Protein AF-X1AYH4-F1 (afdb_monomer_lite)

InterPro domains:
  IPR009051 Alpha-helical ferredoxin [G3DSA:1.10.1060.10] (2-76)
  IPR017896 4Fe-4S ferredoxin-type, iron-sulphur binding domain [PS51379] (22-51)
  IPR017900 4Fe-4S ferredoxin, iron-sulphur binding, conserved site [PS00198] (31-42)

Foldseek 3Di:
DWDQQPPDCPDDDQQLQVVCVVNPVPCLLVDPLPQPCQVPDPVNVVDVDGVSVLSVCSNVSRCCVNPPDPVVVVVPD

pLDDT: mean 83.65, std 15.38, range [41.84, 97.88]

Secondary structure (DSSP, 8-state):
-----TT---S--S-HHHHHHHTT-THHHH-----HHHHH-TGGGTSS--HHHHHHHHHTT-HHHHH--TTTTTS--

Radius of gyration: 14.15 Å; chains: 1; bounding box: 34×23×36 Å

Sequence (77 aa):
MENIQSNKITKLNDDLSGLLRDAGYLEVGACIQCGTCTGGCPSGRRTAYRTRTLMKKVQLGLTEEVLSDKERANSGL

Organism: NCBI:txid412755

Structure (mmCIF, N/CA/C/O backbone):
data_AF-X1AYH4-F1
#
_entry.id   AF-X1AYH4-F1
#
loop_
_atom_site.group_PDB
_atom_site.id
_atom_site.type_symbol
_atom_site.label_atom_id
_atom_site.label_alt_id
_atom_site.label_comp_id
_atom_site.label_asym_id
_atom_site.label_entity_id
_atom_site.label_seq_id
_atom_site.pdbx_PDB_ins_code
_atom_site.Cartn_x
_atom_site.Cartn_y
_atom_site.Cartn_z
_atom_site.occupancy
_atom_site.B_iso_or_equiv
_atom_site.auth_seq_id
_atom_site.auth_comp_id
_atom_site.auth_asym_id
_atom_site.auth_atom_id
_atom_site.pdbx_PDB_model_num
ATOM 1 N N . MET A 1 1 ? -11.904 8.107 -13.588 1.00 48.12 1 MET A N 1
ATOM 2 C CA . MET A 1 1 ? -10.878 8.704 -12.712 1.00 48.12 1 MET A CA 1
ATOM 3 C C . MET A 1 1 ? -11.617 9.074 -11.446 1.00 48.12 1 MET A C 1
ATOM 5 O O . MET A 1 1 ? -12.407 10.008 -11.471 1.00 48.12 1 MET A O 1
ATOM 9 N N . GLU A 1 2 ? -11.569 8.194 -10.453 1.00 58.19 2 GLU A N 1
ATOM 10 C CA . GLU A 1 2 ? -12.446 8.268 -9.282 1.00 58.19 2 GLU A CA 1
ATOM 11 C C . GLU A 1 2 ? -11.983 9.368 -8.316 1.00 58.19 2 GLU A C 1
ATOM 13 O O . GLU A 1 2 ? -10.813 9.748 -8.282 1.00 58.19 2 GLU A O 1
ATOM 18 N N . ASN A 1 3 ? -12.945 9.931 -7.583 1.00 60.50 3 ASN A N 1
ATOM 19 C CA . ASN A 1 3 ? -12.775 11.062 -6.675 1.00 60.50 3 ASN A CA 1
ATOM 20 C C . ASN A 1 3 ? -11.944 10.667 -5.441 1.00 60.50 3 ASN A C 1
ATOM 22 O O . ASN A 1 3 ? -12.507 10.391 -4.384 1.00 60.50 3 ASN A O 1
ATOM 26 N N . ILE A 1 4 ? -10.614 10.689 -5.546 1.00 65.75 4 ILE A N 1
ATOM 27 C CA . ILE A 1 4 ? -9.704 10.542 -4.400 1.00 65.75 4 ILE A CA 1
ATOM 28 C C . ILE A 1 4 ? -9.946 11.707 -3.423 1.00 65.75 4 ILE A C 1
ATOM 30 O O . ILE A 1 4 ? -9.665 12.864 -3.740 1.00 65.75 4 ILE A O 1
ATOM 34 N N . GLN A 1 5 ? -10.487 11.426 -2.233 1.00 66.25 5 GLN A N 1
ATOM 35 C CA . GLN A 1 5 ? -10.784 12.449 -1.223 1.00 66.25 5 GLN A CA 1
ATOM 36 C C . GLN A 1 5 ? -9.635 12.539 -0.210 1.00 66.25 5 GLN A C 1
ATOM 38 O O . GLN A 1 5 ? -9.617 11.835 0.797 1.00 66.25 5 GLN A O 1
ATOM 43 N N . SER A 1 6 ? -8.689 13.450 -0.451 1.00 58.94 6 SER A N 1
ATOM 44 C CA . SER A 1 6 ? -7.428 13.573 0.304 1.00 58.94 6 SER A CA 1
ATOM 45 C C . SER A 1 6 ? -7.556 13.921 1.806 1.00 58.94 6 SER A C 1
ATOM 47 O O . SER A 1 6 ? -6.533 13.990 2.477 1.00 58.94 6 SER A O 1
ATOM 49 N N . ASN A 1 7 ? -8.768 14.130 2.348 1.00 65.81 7 ASN A N 1
ATOM 50 C CA . ASN A 1 7 ? -9.019 14.576 3.734 1.00 65.81 7 ASN A CA 1
ATOM 51 C C . ASN A 1 7 ? -10.087 13.754 4.495 1.00 65.81 7 ASN A C 1
ATOM 53 O O . ASN A 1 7 ? -10.667 14.244 5.463 1.00 65.81 7 ASN A O 1
ATOM 57 N N . LYS A 1 8 ? -10.406 12.524 4.065 1.00 67.25 8 LYS A N 1
ATOM 58 C CA . LYS A 1 8 ? -11.513 11.742 4.663 1.00 67.25 8 LYS A CA 1
ATOM 59 C C . LYS A 1 8 ? -11.087 10.778 5.780 1.00 67.25 8 LYS A C 1
ATOM 61 O O . LYS A 1 8 ? -11.922 10.370 6.583 1.00 67.25 8 LYS A O 1
ATOM 66 N N . ILE A 1 9 ? -9.801 10.433 5.867 1.00 75.62 9 ILE A N 1
ATOM 67 C CA . ILE A 1 9 ? -9.282 9.519 6.894 1.00 75.62 9 ILE A CA 1
ATOM 68 C C . ILE A 1 9 ? -8.944 10.327 8.149 1.00 75.62 9 ILE A C 1
ATOM 70 O O . ILE A 1 9 ? -7.846 10.857 8.286 1.00 75.62 9 ILE A O 1
ATOM 74 N N . THR A 1 10 ? -9.912 10.454 9.054 1.00 72.12 10 THR A N 1
ATOM 75 C CA . THR A 1 10 ? -9.765 11.197 10.320 1.00 72.12 10 THR A CA 1
ATOM 76 C C . THR A 1 10 ? -9.645 10.290 11.545 1.00 72.12 10 THR A C 1
ATOM 78 O O . THR A 1 10 ? -9.244 10.749 12.611 1.00 72.12 10 THR A O 1
ATOM 81 N N . LYS A 1 11 ? -9.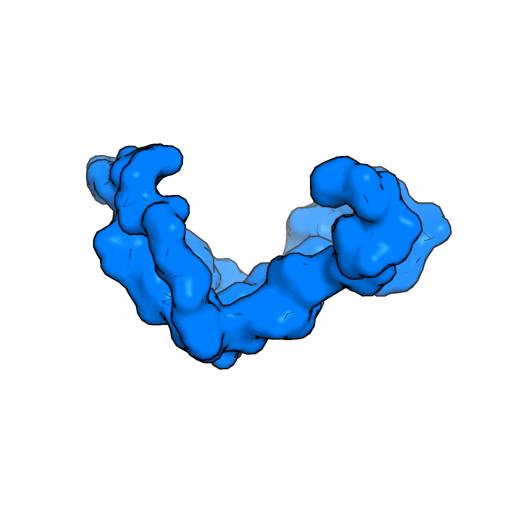969 8.998 11.403 1.00 77.19 11 LYS A N 1
ATOM 82 C CA . LYS A 1 11 ? -9.806 7.961 12.429 1.00 77.19 11 LYS A CA 1
ATOM 83 C C . LYS A 1 11 ? -9.341 6.665 11.777 1.00 77.19 11 LYS A C 1
ATOM 85 O O . LYS A 1 11 ? -9.901 6.269 10.759 1.00 77.19 11 LYS A O 1
ATOM 90 N N . LEU A 1 12 ? -8.336 6.028 12.369 1.00 83.31 12 LEU A N 1
ATOM 91 C CA . LEU A 1 12 ? -7.882 4.692 11.984 1.00 83.31 12 LEU A CA 1
ATOM 92 C C . LEU A 1 12 ? -8.758 3.631 12.663 1.00 83.31 12 LEU A C 1
ATOM 94 O O . LEU A 1 12 ? -9.285 3.863 13.751 1.00 83.31 12 LEU A O 1
ATOM 98 N N . ASN A 1 13 ? -8.914 2.484 12.009 1.00 83.56 13 ASN A N 1
ATOM 99 C CA . ASN A 1 13 ? -9.564 1.293 12.551 1.00 83.56 13 ASN A CA 1
ATOM 100 C C . ASN A 1 13 ? -8.756 0.043 12.161 1.00 83.56 13 ASN A C 1
ATOM 102 O O . ASN A 1 13 ? -7.770 0.142 11.427 1.00 83.56 13 ASN A O 1
ATOM 106 N N . ASP A 1 14 ? -9.190 -1.126 12.625 1.00 85.38 14 ASP A N 1
ATOM 107 C CA . ASP A 1 14 ? -8.487 -2.397 12.401 1.00 85.38 14 ASP A CA 1
ATOM 108 C C . ASP A 1 14 ? -8.624 -2.944 10.967 1.00 85.38 14 ASP A C 1
ATOM 110 O O . ASP A 1 14 ? -8.027 -3.967 10.655 1.00 85.38 14 ASP A O 1
ATOM 114 N N . ASP A 1 15 ? -9.389 -2.280 10.091 1.00 89.00 15 ASP A N 1
ATOM 115 C CA . ASP A 1 15 ? -9.520 -2.621 8.671 1.00 89.00 15 ASP A CA 1
ATOM 116 C C . ASP A 1 15 ? -9.041 -1.461 7.789 1.00 89.00 15 ASP A C 1
ATOM 118 O O . ASP A 1 15 ? -9.814 -0.712 7.176 1.00 89.00 15 ASP A O 1
ATOM 122 N N . LEU A 1 16 ? -7.716 -1.339 7.683 1.00 89.12 16 LEU A N 1
ATOM 123 C CA . LEU A 1 16 ? -7.093 -0.335 6.824 1.00 89.12 16 LEU A CA 1
ATOM 124 C C . LEU A 1 16 ? -7.524 -0.467 5.354 1.00 89.12 16 LEU A C 1
ATOM 126 O O . LEU A 1 16 ? -7.581 0.534 4.640 1.00 89.12 16 LEU A O 1
ATOM 130 N N . SER A 1 17 ? -7.820 -1.683 4.883 1.00 90.62 17 SER A N 1
ATOM 131 C CA . SER A 1 17 ? -8.186 -1.917 3.485 1.00 90.62 17 SER A CA 1
ATOM 132 C C . SER A 1 17 ? -9.567 -1.348 3.177 1.00 90.62 17 SER A C 1
ATOM 134 O O . SER A 1 17 ? -9.721 -0.593 2.213 1.00 90.62 17 SER A O 1
ATOM 136 N N . GLY A 1 18 ? -10.558 -1.656 4.018 1.00 89.56 18 GLY A N 1
ATOM 137 C CA . GLY A 1 18 ? -11.906 -1.102 3.923 1.00 89.56 18 GLY A CA 1
ATOM 138 C C . GLY A 1 18 ? -11.896 0.420 4.019 1.00 89.56 18 GLY A C 1
ATOM 139 O O . GLY A 1 18 ? -12.433 1.098 3.144 1.00 89.56 18 GLY A O 1
ATOM 140 N N . LEU A 1 19 ? -11.165 0.960 4.995 1.00 89.62 19 LEU A N 1
ATOM 141 C CA . LEU A 1 19 ? -11.025 2.401 5.195 1.00 89.62 19 LEU A CA 1
ATOM 142 C C . LEU A 1 19 ? -10.453 3.118 3.959 1.00 89.62 19 LEU A C 1
ATOM 144 O O . LEU A 1 19 ? -10.956 4.170 3.560 1.00 89.62 19 LEU A O 1
ATOM 148 N N . LEU A 1 20 ? -9.422 2.554 3.323 1.00 88.94 20 LEU A N 1
ATOM 149 C CA . LEU A 1 20 ? -8.838 3.126 2.107 1.00 88.94 20 LEU A CA 1
ATOM 150 C C . LEU A 1 20 ? -9.818 3.086 0.929 1.00 88.94 20 LEU A C 1
ATOM 152 O O . LEU A 1 20 ? -9.919 4.061 0.182 1.00 88.94 20 LEU A O 1
ATOM 156 N N . ARG A 1 21 ? -10.587 2.004 0.785 1.00 86.94 21 ARG A N 1
ATOM 157 C CA . ARG A 1 21 ? -11.616 1.887 -0.260 1.00 86.94 21 ARG A CA 1
ATOM 158 C C . ARG A 1 21 ? -12.736 2.912 -0.062 1.00 86.94 21 ARG A C 1
ATOM 160 O O . ARG A 1 21 ? -13.101 3.584 -1.023 1.00 86.94 21 ARG A O 1
ATOM 167 N N . ASP A 1 22 ? -13.199 3.115 1.170 1.00 87.06 22 ASP A N 1
ATOM 168 C CA . ASP A 1 22 ? -14.236 4.104 1.518 1.00 87.06 22 ASP A CA 1
ATOM 169 C C . ASP A 1 22 ? -13.784 5.563 1.314 1.00 87.06 22 ASP A C 1
ATOM 171 O O . ASP A 1 22 ? -14.599 6.476 1.102 1.00 87.06 22 ASP A O 1
ATOM 175 N N . ALA A 1 23 ? -12.469 5.791 1.372 1.00 86.00 23 ALA A N 1
ATOM 176 C CA . ALA A 1 23 ? -11.830 7.064 1.055 1.00 86.00 23 ALA A CA 1
ATOM 177 C C . ALA A 1 23 ? -11.573 7.268 -0.455 1.00 86.00 23 ALA A C 1
ATOM 179 O O . ALA A 1 23 ? -11.187 8.366 -0.863 1.00 86.00 23 ALA A O 1
ATOM 180 N N . GLY A 1 24 ? -11.837 6.253 -1.287 1.00 85.31 24 GLY A N 1
ATOM 181 C CA . GLY A 1 24 ? -11.691 6.311 -2.743 1.00 85.31 24 GLY A CA 1
ATOM 182 C C . GLY A 1 24 ? -10.351 5.803 -3.281 1.00 85.31 24 GLY A C 1
ATOM 183 O O . GLY A 1 24 ? -10.071 6.009 -4.455 1.00 85.31 24 GLY A O 1
ATOM 184 N N . TYR A 1 25 ? -9.531 5.133 -2.464 1.00 86.50 25 TYR A N 1
ATOM 185 C CA . TYR A 1 25 ? -8.268 4.506 -2.882 1.00 86.50 25 TYR A CA 1
ATOM 186 C C . TYR A 1 25 ? -8.494 3.055 -3.330 1.00 86.50 25 TYR A C 1
ATOM 188 O O . TYR A 1 25 ? -8.024 2.095 -2.709 1.00 86.50 25 TYR A O 1
ATOM 196 N N . LEU A 1 26 ? -9.260 2.877 -4.404 1.00 83.50 26 LEU A N 1
ATOM 197 C CA . LEU A 1 26 ? -9.656 1.558 -4.907 1.00 83.50 26 LEU A CA 1
ATOM 198 C C . LEU A 1 26 ? -8.470 0.774 -5.499 1.00 83.50 26 LEU A C 1
ATOM 200 O O . LEU A 1 26 ? -8.450 -0.460 -5.468 1.00 83.50 26 LEU A O 1
ATOM 204 N N . GLU A 1 27 ? -7.427 1.475 -5.941 1.00 83.81 27 GLU A N 1
ATOM 205 C CA . GLU A 1 27 ? -6.206 0.924 -6.533 1.00 83.81 27 GLU A CA 1
ATOM 206 C C . GLU A 1 27 ? -5.403 0.048 -5.562 1.00 83.81 27 GLU A C 1
ATOM 208 O O . GLU A 1 27 ? -4.607 -0.791 -5.989 1.00 83.81 27 GLU A O 1
ATOM 213 N N . VAL A 1 28 ? -5.635 0.177 -4.253 1.00 87.62 28 VAL A N 1
ATOM 214 C CA . VAL A 1 28 ? -5.029 -0.695 -3.235 1.00 87.62 28 VAL A CA 1
ATOM 215 C C . VAL A 1 28 ? -5.382 -2.165 -3.502 1.00 87.62 28 VAL A C 1
ATOM 217 O O . VAL A 1 28 ? -4.517 -3.046 -3.419 1.00 87.62 28 VAL A O 1
ATOM 220 N N . GLY A 1 29 ? -6.627 -2.435 -3.907 1.00 88.81 29 GLY A N 1
ATOM 221 C CA . GLY A 1 29 ? -7.082 -3.770 -4.303 1.00 88.81 29 GLY A CA 1
ATOM 222 C C . GLY A 1 29 ? -6.485 -4.253 -5.629 1.00 88.81 29 GLY A C 1
ATOM 223 O O . GLY A 1 29 ? -6.339 -5.455 -5.830 1.00 88.81 29 GLY A O 1
ATOM 224 N N . ALA A 1 30 ? -6.068 -3.337 -6.507 1.00 92.50 30 ALA A N 1
ATOM 225 C CA . ALA A 1 30 ? -5.501 -3.665 -7.815 1.00 92.50 30 ALA A CA 1
ATOM 226 C C . ALA A 1 30 ? -4.032 -4.126 -7.755 1.00 92.50 30 ALA A C 1
ATOM 228 O O . ALA A 1 30 ? -3.490 -4.608 -8.750 1.00 92.50 30 ALA A O 1
ATOM 229 N N . CYS A 1 31 ? -3.349 -3.988 -6.611 1.00 94.44 31 CYS A N 1
ATOM 230 C CA . CYS A 1 31 ? -1.954 -4.409 -6.492 1.00 94.44 31 CYS A CA 1
ATOM 231 C C . CYS A 1 31 ? -1.805 -5.938 -6.656 1.00 94.44 31 CYS A C 1
ATOM 233 O O . CYS A 1 31 ? -2.162 -6.720 -5.778 1.00 94.44 31 CYS A O 1
ATOM 235 N N . ILE A 1 32 ? -1.177 -6.361 -7.756 1.00 96.50 32 ILE A N 1
ATOM 236 C CA . ILE A 1 32 ? -0.921 -7.777 -8.090 1.00 96.50 32 ILE A CA 1
ATOM 237 C C . ILE A 1 32 ? 0.388 -8.336 -7.513 1.00 96.50 32 ILE A C 1
ATOM 239 O O . ILE A 1 32 ? 0.866 -9.380 -7.943 1.00 96.50 32 ILE A O 1
ATOM 243 N N . GLN A 1 33 ? 1.028 -7.624 -6.582 1.00 97.31 33 GLN A N 1
ATOM 244 C CA . GLN A 1 33 ? 2.282 -8.061 -5.954 1.00 97.31 33 GLN A CA 1
ATOM 245 C C . GLN A 1 33 ? 3.473 -8.264 -6.924 1.00 97.31 33 GLN A C 1
ATOM 247 O O . GLN A 1 33 ? 4.390 -9.021 -6.620 1.00 97.31 33 GLN A O 1
ATOM 252 N N . CYS A 1 34 ? 3.538 -7.528 -8.043 1.00 97.81 34 CYS A N 1
ATOM 253 C CA . CYS A 1 34 ? 4.621 -7.668 -9.036 1.00 97.81 34 CYS A CA 1
ATOM 254 C C . CYS A 1 34 ? 6.025 -7.285 -8.521 1.00 97.81 34 CYS A C 1
ATOM 256 O O . CYS A 1 34 ? 7.028 -7.780 -9.021 1.00 97.81 34 CYS A O 1
ATOM 258 N N . GLY A 1 35 ? 6.120 -6.409 -7.513 1.00 96.75 35 GLY A N 1
ATOM 259 C CA . GLY A 1 35 ? 7.386 -6.080 -6.848 1.00 96.75 35 GLY A CA 1
ATOM 260 C C . GLY A 1 35 ? 8.196 -4.924 -7.438 1.00 96.75 35 GLY A C 1
ATOM 261 O O . GLY A 1 35 ? 9.217 -4.575 -6.845 1.00 96.75 35 GLY A O 1
ATOM 262 N N . THR A 1 36 ? 7.730 -4.255 -8.497 1.00 97.88 36 THR A N 1
ATOM 263 C CA . THR A 1 36 ? 8.413 -3.086 -9.089 1.00 97.88 36 THR A CA 1
ATOM 264 C C . THR A 1 36 ? 8.744 -2.010 -8.051 1.00 97.88 36 THR A C 1
ATOM 266 O O . THR A 1 36 ? 9.864 -1.507 -8.008 1.00 97.88 36 THR A O 1
ATOM 269 N N . CYS A 1 37 ? 7.811 -1.717 -7.137 1.00 97.19 37 CYS A N 1
ATOM 270 C CA . CYS A 1 37 ? 8.024 -0.754 -6.054 1.00 97.19 37 CYS A CA 1
ATOM 271 C C . CYS A 1 37 ? 9.172 -1.151 -5.108 1.00 97.19 37 CYS A C 1
ATOM 273 O O . CYS A 1 37 ? 9.915 -0.294 -4.640 1.00 97.19 37 CYS A O 1
ATOM 275 N N . THR A 1 38 ? 9.359 -2.450 -4.857 1.00 97.62 38 THR A N 1
ATOM 276 C CA . THR A 1 38 ? 10.454 -2.942 -4.008 1.00 97.62 38 THR A CA 1
ATOM 277 C C . THR A 1 38 ? 11.797 -2.823 -4.716 1.00 97.62 38 THR A C 1
ATOM 279 O O . THR A 1 38 ? 12.762 -2.410 -4.084 1.00 97.62 38 THR A O 1
ATOM 282 N N . GLY A 1 39 ? 11.855 -3.121 -6.019 1.00 96.75 39 GLY A N 1
ATOM 283 C CA . GLY A 1 39 ? 13.070 -2.933 -6.820 1.00 96.75 39 GLY A CA 1
ATOM 284 C C . GLY A 1 39 ? 13.468 -1.459 -6.968 1.00 96.75 39 GLY A C 1
ATOM 285 O O . GLY A 1 39 ? 14.653 -1.128 -6.943 1.00 96.75 39 GLY A O 1
ATOM 286 N N . GLY A 1 40 ? 12.483 -0.560 -7.061 1.00 97.00 40 GLY A N 1
ATOM 287 C CA . GLY A 1 40 ? 12.713 0.884 -7.154 1.00 97.00 40 GLY A CA 1
ATOM 288 C C . GLY A 1 40 ? 13.153 1.542 -5.842 1.00 97.00 40 GLY A C 1
ATOM 289 O O . GLY A 1 40 ? 13.872 2.539 -5.874 1.00 97.00 40 GLY A O 1
ATOM 290 N N . CYS A 1 41 ? 12.766 0.991 -4.688 1.00 96.81 41 CYS A N 1
ATOM 291 C CA . CYS A 1 41 ? 12.988 1.624 -3.389 1.00 96.81 41 CYS A CA 1
ATOM 292 C C . CYS A 1 41 ? 14.488 1.707 -3.023 1.00 96.81 41 CYS A C 1
ATOM 294 O O . CYS A 1 41 ? 15.123 0.669 -2.816 1.00 96.81 41 CYS A O 1
ATOM 296 N N . PRO A 1 42 ? 15.076 2.911 -2.863 1.00 96.50 42 PRO A N 1
ATOM 297 C CA . PRO A 1 42 ? 16.470 3.049 -2.438 1.00 96.50 42 PRO A CA 1
ATOM 298 C C . PRO A 1 42 ? 16.687 2.558 -1.001 1.00 96.50 42 PRO A C 1
ATOM 300 O O . PRO A 1 42 ? 17.711 1.932 -0.725 1.00 96.50 42 PRO A O 1
ATOM 303 N N . SER A 1 43 ? 15.714 2.765 -0.105 1.00 95.81 43 SER A N 1
ATOM 304 C CA . SER A 1 43 ? 15.770 2.277 1.280 1.00 95.81 43 SER A CA 1
ATOM 305 C C . SER A 1 43 ? 15.831 0.751 1.331 1.00 95.81 43 SER A C 1
ATOM 307 O O . SER A 1 43 ? 16.650 0.196 2.056 1.00 95.81 43 SER A O 1
ATOM 309 N N . GLY A 1 44 ? 15.050 0.065 0.488 1.00 95.44 44 GLY A N 1
ATOM 310 C CA . GLY A 1 44 ? 15.052 -1.397 0.402 1.00 95.44 44 GLY A CA 1
ATOM 311 C C . GLY A 1 44 ? 16.393 -2.001 -0.033 1.00 95.44 44 GLY A C 1
ATOM 312 O O . GLY A 1 44 ? 16.658 -3.160 0.277 1.00 95.44 44 GLY A O 1
ATOM 313 N N . ARG A 1 45 ? 17.274 -1.226 -0.686 1.00 93.94 45 ARG A N 1
ATOM 314 C CA . ARG A 1 45 ? 18.636 -1.676 -1.032 1.00 93.94 45 ARG A CA 1
ATOM 315 C C . ARG A 1 45 ? 19.591 -1.685 0.159 1.00 93.94 45 ARG A C 1
ATOM 317 O O . ARG A 1 45 ? 20.616 -2.350 0.094 1.00 93.94 45 ARG A O 1
ATOM 324 N N . ARG A 1 46 ? 19.289 -0.919 1.210 1.00 95.88 46 ARG A N 1
ATOM 325 C CA . ARG A 1 46 ? 20.152 -0.760 2.394 1.00 95.88 46 ARG A CA 1
ATOM 326 C C . ARG A 1 46 ? 19.537 -1.339 3.665 1.00 95.88 46 ARG A C 1
ATOM 328 O O . ARG A 1 46 ? 20.204 -1.392 4.688 1.00 95.88 46 ARG A O 1
ATOM 335 N N . THR A 1 47 ? 18.273 -1.751 3.616 1.00 94.94 47 THR A N 1
ATOM 336 C CA . THR A 1 47 ? 17.540 -2.291 4.763 1.00 94.94 47 THR A CA 1
ATOM 337 C C . THR A 1 47 ? 16.741 -3.535 4.371 1.00 94.94 47 THR A C 1
ATOM 339 O O . THR A 1 47 ? 16.594 -3.876 3.193 1.00 94.94 47 THR A O 1
ATOM 342 N N . ALA A 1 48 ? 16.165 -4.209 5.367 1.00 92.44 48 ALA A N 1
ATOM 343 C CA . ALA A 1 48 ? 15.214 -5.300 5.157 1.00 92.44 48 ALA A CA 1
ATOM 344 C C . ALA A 1 48 ? 13.819 -4.818 4.700 1.00 92.44 48 ALA A C 1
ATOM 346 O O . ALA A 1 48 ? 12.911 -5.628 4.527 1.00 92.44 48 ALA A O 1
ATOM 347 N N . TYR A 1 49 ? 13.625 -3.512 4.490 1.00 91.81 49 TYR A N 1
ATOM 348 C CA . TYR A 1 49 ? 12.330 -2.951 4.129 1.00 91.81 49 TYR A CA 1
ATOM 349 C C . TYR A 1 49 ? 11.908 -3.357 2.713 1.00 91.81 49 TYR A C 1
ATOM 351 O O . TYR A 1 49 ? 12.681 -3.264 1.754 1.00 91.81 49 TYR A O 1
ATOM 359 N N . ARG A 1 50 ? 10.664 -3.821 2.566 1.00 95.69 50 ARG A N 1
ATOM 360 C CA . ARG A 1 50 ? 10.098 -4.283 1.292 1.00 95.69 50 ARG A CA 1
ATOM 361 C C . ARG A 1 50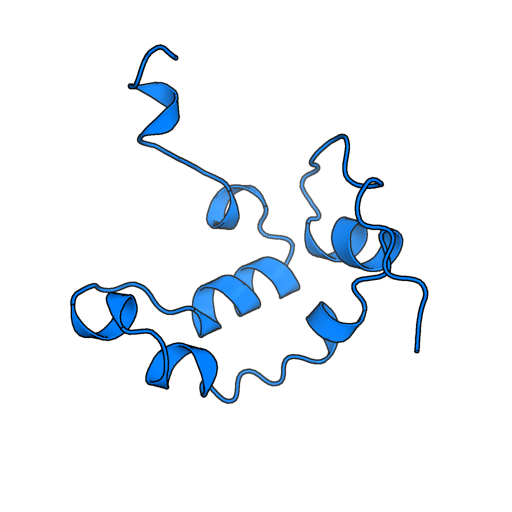 ? 8.736 -3.633 1.086 1.00 95.69 50 ARG A C 1
ATOM 363 O O . ARG A 1 50 ? 7.746 -4.058 1.678 1.00 95.69 50 ARG A O 1
ATOM 370 N N . THR A 1 51 ? 8.674 -2.636 0.206 1.00 96.00 51 THR A N 1
ATOM 371 C CA . THR A 1 51 ? 7.438 -1.894 -0.102 1.00 96.00 51 THR A CA 1
ATOM 372 C C . THR A 1 51 ? 6.306 -2.814 -0.562 1.00 96.00 51 THR A C 1
ATOM 374 O O . THR A 1 51 ? 5.148 -2.591 -0.231 1.00 96.00 51 THR A O 1
ATOM 377 N N . ARG A 1 52 ? 6.623 -3.903 -1.274 1.00 97.12 52 ARG A N 1
ATOM 378 C CA . ARG A 1 52 ? 5.633 -4.903 -1.699 1.00 97.12 52 ARG A CA 1
ATOM 379 C C . ARG A 1 52 ? 4.977 -5.600 -0.503 1.00 97.12 52 ARG A C 1
ATOM 381 O O . ARG A 1 52 ? 3.764 -5.798 -0.513 1.00 97.12 52 ARG A O 1
ATOM 388 N N . THR A 1 53 ? 5.759 -5.940 0.521 1.00 96.06 53 THR A N 1
ATOM 389 C CA . THR A 1 53 ? 5.247 -6.549 1.755 1.00 96.06 53 THR A CA 1
ATOM 390 C C . THR A 1 53 ? 4.368 -5.566 2.518 1.00 96.06 53 THR A C 1
ATOM 392 O O . THR A 1 53 ? 3.306 -5.960 2.986 1.00 96.06 53 THR A O 1
ATOM 395 N N . LEU A 1 54 ? 4.752 -4.284 2.576 1.00 94.94 54 LEU A N 1
ATOM 396 C CA . LEU A 1 54 ? 3.897 -3.237 3.141 1.00 94.94 54 LEU A CA 1
ATOM 397 C C . LEU A 1 54 ? 2.540 -3.192 2.421 1.00 94.94 54 LEU A C 1
ATOM 399 O O . LEU A 1 54 ? 1.504 -3.310 3.064 1.00 94.94 54 LEU A O 1
ATOM 403 N N . MET A 1 55 ? 2.537 -3.125 1.086 1.00 95.69 55 MET A N 1
ATOM 404 C CA . MET A 1 55 ? 1.291 -3.132 0.308 1.00 95.69 55 MET A CA 1
ATOM 405 C C . MET A 1 55 ? 0.454 -4.392 0.539 1.00 95.69 55 MET A C 1
ATOM 407 O O . MET A 1 55 ? -0.771 -4.314 0.567 1.00 95.69 55 MET A O 1
ATOM 411 N N . LYS A 1 56 ? 1.090 -5.554 0.741 1.00 95.62 56 LYS A N 1
ATOM 412 C CA . LYS A 1 56 ? 0.360 -6.783 1.067 1.00 95.62 56 LYS A CA 1
ATOM 413 C C . LYS A 1 56 ? -0.347 -6.683 2.419 1.00 95.62 56 LYS A C 1
ATOM 415 O O . LYS A 1 56 ? -1.491 -7.106 2.519 1.00 95.62 56 LYS A O 1
ATOM 420 N N . LYS A 1 57 ? 0.303 -6.107 3.433 1.00 95.12 57 LYS A N 1
ATOM 421 C CA . LYS A 1 57 ? -0.304 -5.868 4.752 1.00 95.12 57 LYS A CA 1
ATOM 422 C C . LYS A 1 57 ? -1.493 -4.913 4.661 1.00 95.12 57 LYS A C 1
ATOM 424 O O . LYS A 1 57 ? -2.530 -5.193 5.246 1.00 95.12 57 LYS A O 1
ATOM 429 N N . VAL A 1 58 ? -1.382 -3.863 3.843 1.00 94.31 58 VAL A N 1
ATOM 430 C CA . VAL A 1 58 ? -2.497 -2.946 3.554 1.00 94.31 58 VAL A CA 1
ATOM 431 C C . VAL A 1 58 ? -3.676 -3.685 2.909 1.00 94.31 58 VAL A C 1
ATOM 433 O O . VAL A 1 58 ? -4.812 -3.503 3.330 1.00 94.31 58 VAL A O 1
ATOM 436 N N . GLN A 1 59 ? -3.434 -4.563 1.928 1.00 93.50 59 GLN A N 1
ATOM 437 C CA . GLN A 1 59 ? -4.496 -5.385 1.322 1.00 93.50 59 GLN A CA 1
ATOM 438 C C . GLN A 1 59 ? -5.166 -6.346 2.309 1.00 93.50 59 GLN A C 1
ATOM 440 O O . GLN A 1 59 ? -6.323 -6.697 2.119 1.00 93.50 59 GLN A O 1
ATOM 445 N N . LEU A 1 60 ? -4.430 -6.795 3.325 1.00 93.56 60 LEU A N 1
ATOM 446 C CA . LEU A 1 60 ? -4.942 -7.656 4.389 1.00 93.56 60 LEU A CA 1
ATOM 447 C C . LEU A 1 60 ? -5.614 -6.867 5.524 1.00 93.56 60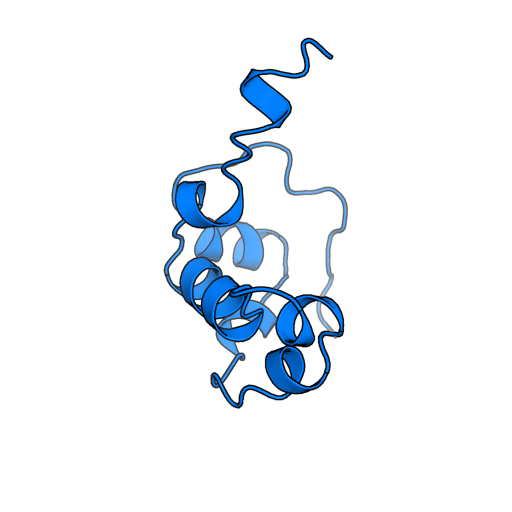 LEU A C 1
ATOM 449 O O . LEU A 1 60 ? -6.096 -7.485 6.464 1.00 93.56 60 LEU A O 1
ATOM 453 N N . GLY A 1 61 ? -5.622 -5.531 5.460 1.00 92.31 61 GLY A N 1
ATOM 454 C CA . GLY A 1 61 ? -6.187 -4.679 6.506 1.00 92.31 61 GLY A CA 1
ATOM 455 C C . GLY A 1 61 ? -5.354 -4.621 7.789 1.00 92.31 61 GLY A C 1
ATOM 456 O O . GLY A 1 61 ? -5.856 -4.166 8.800 1.00 92.31 61 GLY A O 1
ATOM 457 N N . LEU A 1 62 ? -4.084 -5.044 7.781 1.00 92.62 62 LEU A N 1
ATOM 458 C CA . LEU A 1 62 ? -3.253 -5.134 8.991 1.00 92.62 62 LEU A CA 1
ATOM 459 C C . LEU A 1 62 ? -2.740 -3.751 9.442 1.00 92.62 62 LEU A C 1
ATOM 461 O O . LEU A 1 62 ? -1.563 -3.436 9.258 1.00 92.62 62 LEU A O 1
ATOM 465 N N . THR A 1 63 ? -3.620 -2.921 10.010 1.00 90.19 63 THR A N 1
ATOM 466 C CA . THR A 1 63 ? -3.357 -1.516 10.373 1.00 90.19 63 THR A CA 1
ATOM 467 C C . THR A 1 63 ? -2.137 -1.353 11.275 1.00 90.19 63 THR A C 1
ATOM 469 O O . THR A 1 63 ? -1.224 -0.601 10.932 1.00 90.19 63 THR A O 1
ATOM 472 N N . GLU A 1 64 ? -2.076 -2.096 12.381 1.00 89.19 64 GLU A N 1
ATOM 473 C CA . GLU A 1 64 ? -0.973 -2.005 13.343 1.00 89.19 64 GLU A CA 1
ATOM 474 C C . GLU A 1 64 ? 0.367 -2.354 12.698 1.00 89.19 64 GLU A C 1
ATOM 476 O O . GLU A 1 64 ? 1.348 -1.646 12.860 1.00 89.19 64 GLU A O 1
ATOM 481 N N . GLU A 1 65 ? 0.420 -3.384 11.858 1.00 89.19 65 GLU A N 1
ATOM 482 C CA . GLU A 1 65 ? 1.665 -3.770 11.194 1.00 89.19 65 GLU A CA 1
ATOM 483 C C . GLU A 1 65 ? 2.171 -2.767 10.142 1.00 89.19 65 GLU A C 1
ATOM 485 O O . GLU A 1 65 ? 3.314 -2.888 9.677 1.00 89.19 65 GLU A O 1
ATOM 490 N N . VAL A 1 66 ? 1.310 -1.844 9.708 1.00 90.12 66 VAL A N 1
ATOM 491 C CA . VAL A 1 66 ? 1.600 -0.809 8.708 1.00 90.12 66 VAL A CA 1
ATOM 492 C C . VAL A 1 66 ? 1.917 0.526 9.377 1.00 90.12 66 VAL A C 1
ATOM 494 O O . VAL A 1 66 ? 2.807 1.231 8.907 1.00 90.12 66 VAL A O 1
ATOM 497 N N . LEU A 1 67 ? 1.193 0.871 10.444 1.00 87.12 67 LEU A N 1
ATOM 498 C CA . LEU A 1 67 ? 1.229 2.188 11.082 1.00 87.12 67 LEU A CA 1
ATOM 499 C C . LEU A 1 67 ? 1.878 2.184 12.473 1.00 87.12 67 LEU A C 1
ATOM 501 O O . LEU A 1 67 ? 2.026 3.257 13.057 1.00 87.12 67 LEU A O 1
ATOM 505 N N . SER A 1 68 ? 2.301 1.030 13.004 1.00 81.88 68 SER A N 1
ATOM 506 C CA . SER A 1 68 ? 3.025 0.989 14.276 1.00 81.88 68 SER A CA 1
ATOM 507 C C . SER A 1 68 ? 4.388 1.673 14.140 1.00 81.88 68 SER A C 1
ATOM 509 O O . SER A 1 68 ? 5.327 1.103 13.578 1.00 81.88 68 SER A O 1
ATOM 511 N N . ASP A 1 69 ? 4.523 2.862 14.717 1.00 72.69 69 ASP A N 1
ATOM 512 C CA . ASP A 1 69 ? 5.814 3.507 14.944 1.00 72.69 69 ASP A CA 1
ATOM 513 C C . ASP A 1 69 ? 6.269 3.233 16.380 1.00 72.69 69 ASP A C 1
ATOM 515 O O . ASP A 1 69 ? 5.806 3.864 17.331 1.00 72.69 69 ASP A O 1
ATOM 519 N N . LYS A 1 70 ? 7.240 2.329 16.554 1.00 61.16 70 LYS A N 1
ATOM 520 C CA . LYS A 1 70 ? 7.908 2.144 17.858 1.00 61.16 70 LYS A CA 1
ATOM 521 C C . LYS A 1 70 ? 8.745 3.367 18.264 1.00 61.16 70 LYS A C 1
ATOM 523 O O . LYS A 1 70 ? 9.013 3.553 19.448 1.00 61.16 70 LYS A O 1
ATOM 528 N N . GLU A 1 71 ? 9.151 4.199 17.304 1.00 57.75 71 GLU A N 1
ATOM 529 C CA . GLU A 1 71 ? 9.928 5.420 17.556 1.00 57.75 71 GLU A CA 1
ATOM 530 C C . GLU A 1 71 ? 9.056 6.579 18.063 1.00 57.75 71 GLU A C 1
ATOM 532 O O . GLU A 1 71 ? 9.461 7.254 19.006 1.00 57.75 71 GLU A O 1
ATOM 537 N N . ARG A 1 72 ? 7.825 6.750 17.552 1.00 51.84 72 ARG A N 1
ATOM 538 C CA . ARG A 1 72 ? 6.888 7.783 18.040 1.00 51.84 72 ARG A CA 1
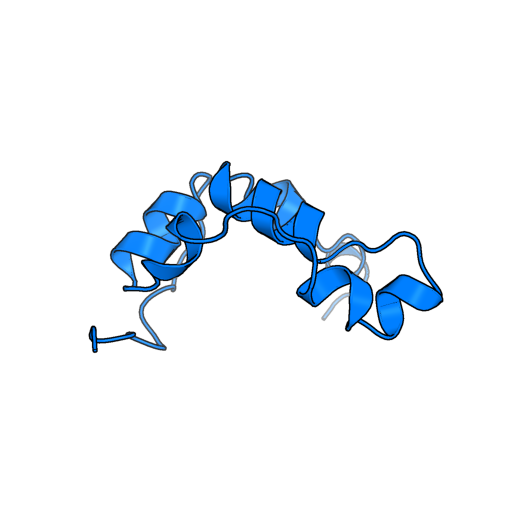ATOM 539 C C . ARG A 1 72 ? 6.525 7.622 19.516 1.00 51.84 72 ARG A C 1
ATOM 541 O O . ARG A 1 72 ? 6.406 8.613 20.225 1.00 51.84 72 ARG A O 1
ATOM 548 N N . ALA A 1 73 ? 6.397 6.385 19.997 1.00 52.09 73 ALA A N 1
ATOM 549 C CA . ALA A 1 73 ? 6.111 6.114 21.407 1.00 52.09 73 ALA A CA 1
ATOM 550 C C . ALA A 1 73 ? 7.247 6.553 22.358 1.00 52.09 73 ALA A C 1
ATOM 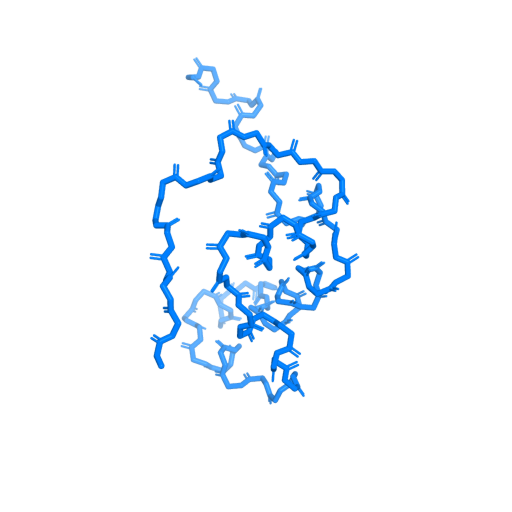552 O O . ALA A 1 73 ? 7.003 6.745 23.545 1.00 52.09 73 ALA A O 1
ATOM 553 N N . ASN A 1 74 ? 8.474 6.723 21.847 1.00 45.41 74 ASN A N 1
ATOM 554 C CA . ASN A 1 74 ? 9.665 7.051 22.638 1.00 45.41 74 ASN A CA 1
ATOM 555 C C . ASN A 1 74 ? 10.220 8.461 22.370 1.00 45.41 74 ASN A C 1
ATOM 557 O O . ASN A 1 74 ? 11.151 8.878 23.055 1.00 45.41 74 ASN A O 1
ATOM 561 N N . SER A 1 75 ? 9.686 9.201 21.391 1.00 51.47 75 SER A N 1
ATOM 562 C CA . SER A 1 75 ? 10.204 10.523 21.015 1.00 51.47 75 SER A CA 1
ATOM 563 C C . SER A 1 75 ? 9.573 11.700 21.764 1.00 51.47 75 SER A C 1
ATOM 565 O O . SER A 1 75 ? 10.029 12.821 21.564 1.00 51.47 75 SER A O 1
ATOM 567 N N . GLY A 1 76 ? 8.567 11.476 22.624 1.00 50.94 76 GLY A N 1
ATOM 568 C CA . GLY A 1 76 ? 8.027 12.502 23.536 1.00 50.94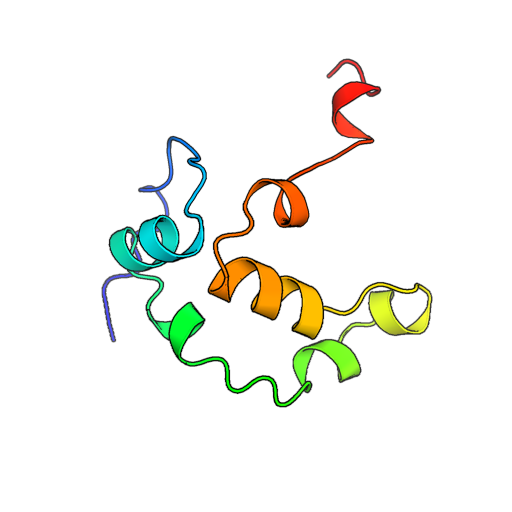 76 GLY A CA 1
ATOM 569 C C . GLY A 1 76 ? 7.586 13.816 22.872 1.00 50.94 76 GLY A C 1
ATOM 570 O O . GLY A 1 76 ? 7.618 14.857 23.525 1.00 50.94 76 GLY A O 1
ATOM 571 N N . LEU A 1 77 ? 7.213 13.761 21.591 1.00 41.84 77 LEU A N 1
ATOM 572 C CA . LEU A 1 77 ? 6.650 14.856 20.798 1.00 41.84 77 LEU A CA 1
ATOM 573 C C . LEU A 1 77 ? 5.202 14.528 20.451 1.00 41.84 77 LEU A C 1
ATOM 575 O O . LEU A 1 77 ? 4.967 13.375 20.019 1.00 41.84 77 LEU A O 1
#